Protein AF-A0A1H1H313-F1 (afdb_monomer_lite)

Foldseek 3Di:
DPPDDDAAKDWDDWDADPVRKTKIWIWGWDQDPVRDIDIDTQFMWIDDPNDIDTGGPDDVVVVVVVVVVVVVVVVVVVVVCCVVDPPDPDDDDDDDDDDDD

Radius of gyration: 30.51 Å; chains: 1; bounding box: 75×20×99 Å

Organism: NCBI:txid47312

pLDDT: mean 89.6, std 10.77, range [44.59, 98.69]

Sequence (101 aa):
MPGAAPRGVVFGEPHVTPDGTTVITVSRVRRRRNGADRVSAIGVYTVRDGRSVWSPAVDADRIALVGVATGLIAATLASLAVLRQPPWPALTGTITAIRGR

Structure (mmCIF, N/CA/C/O backbone):
data_AF-A0A1H1H313-F1
#
_entry.id   AF-A0A1H1H313-F1
#
loop_
_atom_site.group_PDB
_atom_site.id
_atom_site.type_symbol
_atom_site.label_atom_id
_atom_site.label_alt_id
_atom_site.label_comp_id
_atom_site.label_asym_id
_atom_site.label_entity_id
_atom_site.label_seq_id
_atom_site.pdbx_PDB_ins_code
_atom_site.Cartn_x
_atom_site.Cartn_y
_atom_site.Cartn_z
_atom_site.occupancy
_atom_site.B_iso_or_equiv
_atom_site.auth_seq_id
_atom_site.auth_comp_id
_atom_site.auth_asym_id
_atom_site.auth_atom_id
_atom_site.pdbx_PDB_model_num
ATOM 1 N N . MET A 1 1 ? 2.738 -8.276 39.135 1.00 44.59 1 MET A N 1
ATOM 2 C CA . MET A 1 1 ? 3.632 -8.585 37.998 1.00 44.59 1 MET A CA 1
ATOM 3 C C . MET A 1 1 ? 3.257 -7.671 36.843 1.00 44.59 1 MET A C 1
ATOM 5 O O . MET A 1 1 ? 2.138 -7.816 36.365 1.00 44.59 1 MET A O 1
ATOM 9 N N . PRO A 1 2 ? 4.096 -6.713 36.411 1.00 51.25 2 PRO A N 1
ATOM 10 C CA . PRO A 1 2 ? 3.843 -6.004 35.161 1.00 51.25 2 PRO A CA 1
ATOM 11 C C . PRO A 1 2 ? 3.874 -7.038 34.031 1.00 51.25 2 PRO A C 1
ATOM 13 O O . PRO A 1 2 ? 4.892 -7.703 33.833 1.00 51.25 2 PRO A O 1
ATOM 16 N N . GLY A 1 3 ? 2.746 -7.242 33.350 1.00 58.34 3 GLY A N 1
ATOM 17 C CA . GLY A 1 3 ? 2.680 -8.134 32.197 1.00 58.34 3 GLY A CA 1
ATOM 18 C C . GLY A 1 3 ? 3.632 -7.624 31.120 1.00 58.34 3 GLY A C 1
ATOM 19 O O . GLY A 1 3 ? 3.597 -6.445 30.773 1.00 58.34 3 GLY A O 1
ATOM 20 N N . ALA A 1 4 ? 4.522 -8.484 30.626 1.00 63.78 4 ALA A N 1
ATOM 21 C CA . ALA A 1 4 ? 5.402 -8.126 29.522 1.00 63.78 4 ALA A CA 1
ATOM 22 C C . ALA A 1 4 ? 4.552 -7.620 28.345 1.00 63.78 4 ALA A C 1
ATOM 24 O O . ALA A 1 4 ? 3.577 -8.274 27.971 1.00 63.78 4 ALA A O 1
ATOM 25 N N . ALA A 1 5 ? 4.910 -6.462 27.780 1.00 66.81 5 ALA A N 1
ATOM 26 C CA . ALA A 1 5 ? 4.165 -5.882 26.670 1.00 66.81 5 ALA A CA 1
ATOM 27 C C . ALA A 1 5 ? 4.030 -6.912 25.529 1.00 66.81 5 ALA A C 1
ATOM 29 O O . ALA A 1 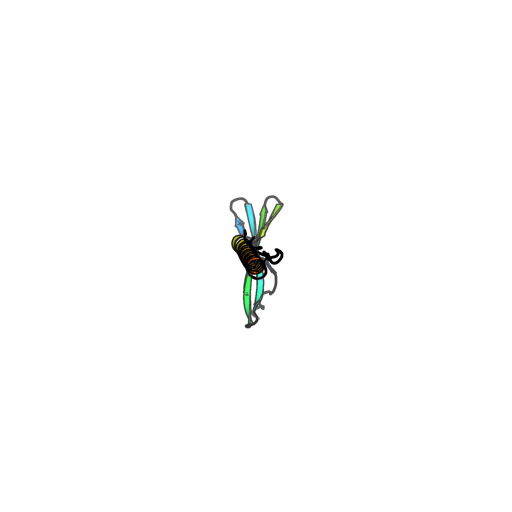5 ? 5.028 -7.558 25.175 1.00 66.81 5 ALA A O 1
ATOM 30 N N . PRO A 1 6 ? 2.823 -7.096 24.964 1.00 73.12 6 PRO A N 1
ATOM 31 C CA . PRO A 1 6 ? 2.601 -8.077 23.914 1.00 73.12 6 PRO A CA 1
ATOM 32 C C . PRO A 1 6 ? 3.523 -7.788 22.725 1.00 73.12 6 PRO A C 1
ATOM 34 O O . PRO A 1 6 ? 3.591 -6.673 22.206 1.00 73.12 6 PRO A O 1
ATOM 37 N N . ARG A 1 7 ? 4.273 -8.811 22.305 1.00 84.50 7 ARG A N 1
ATOM 38 C CA . ARG A 1 7 ? 5.141 -8.766 21.122 1.00 84.50 7 ARG A CA 1
ATOM 39 C C . ARG A 1 7 ? 4.397 -9.380 19.946 1.00 84.50 7 ARG A C 1
ATOM 41 O O . ARG A 1 7 ? 3.773 -10.423 20.096 1.00 84.50 7 ARG A O 1
ATOM 48 N N . GLY A 1 8 ? 4.502 -8.763 18.773 1.00 90.25 8 GLY A N 1
ATOM 49 C CA . GLY A 1 8 ? 3.744 -9.174 17.592 1.00 90.25 8 GLY A CA 1
ATOM 50 C C . GLY A 1 8 ? 2.805 -8.079 17.101 1.00 90.25 8 GLY A C 1
ATOM 51 O O . GLY A 1 8 ? 3.147 -6.899 17.161 1.00 90.25 8 GLY A O 1
ATOM 52 N N . VAL A 1 9 ? 1.668 -8.477 16.534 1.00 93.25 9 VAL A N 1
ATOM 53 C CA . VAL A 1 9 ? 0.628 -7.549 16.074 1.00 93.25 9 VAL A CA 1
ATOM 54 C C . VAL A 1 9 ? -0.241 -7.159 17.266 1.00 93.25 9 VAL A C 1
ATOM 56 O O . VAL A 1 9 ? -0.679 -8.027 18.012 1.00 93.25 9 VAL A O 1
ATOM 59 N N . VAL A 1 10 ? -0.465 -5.860 17.439 1.00 94.62 10 VAL A N 1
ATOM 60 C CA . VAL A 1 10 ? -1.259 -5.283 18.524 1.00 94.62 10 VAL A CA 1
ATOM 61 C C . VAL A 1 10 ? -2.344 -4.411 17.909 1.00 94.62 10 VAL A C 1
ATOM 63 O O . VAL A 1 10 ? -2.053 -3.538 17.086 1.00 94.62 10 VAL A O 1
ATOM 66 N N . PHE A 1 11 ? -3.582 -4.657 18.319 1.00 94.50 11 PHE A N 1
ATOM 67 C CA . PHE A 1 11 ? -4.732 -3.830 17.983 1.00 94.50 11 PHE A CA 1
ATOM 68 C C . PHE A 1 11 ? -4.891 -2.768 19.069 1.00 94.50 11 PHE A C 1
ATOM 70 O O . PHE A 1 11 ? -4.831 -3.087 20.256 1.00 94.50 11 PHE A O 1
ATOM 77 N N . GLY A 1 12 ? -5.007 -1.509 18.661 1.00 92.81 12 GLY A N 1
ATOM 78 C CA . GLY A 1 12 ? -5.305 -0.410 19.568 1.00 92.81 12 GLY A CA 1
ATOM 79 C C . GLY A 1 12 ? -6.776 -0.396 19.964 1.00 92.81 12 GLY A C 1
ATOM 80 O O . GLY A 1 12 ? -7.600 -1.083 19.357 1.00 92.81 12 GLY A O 1
ATOM 81 N N . GLU A 1 13 ? -7.093 0.424 20.963 1.00 94.38 13 GLU A N 1
ATOM 82 C CA . GLU A 1 13 ? -8.468 0.615 21.413 1.00 94.38 13 GLU A CA 1
ATOM 83 C C . GLU A 1 13 ? -9.346 1.116 20.249 1.00 94.38 13 GLU A C 1
ATOM 85 O O . GLU A 1 13 ? -8.975 2.097 19.584 1.00 94.38 13 GLU A O 1
ATOM 90 N N . PRO A 1 14 ? -10.480 0.451 19.960 1.00 95.69 14 PRO A N 1
ATOM 91 C CA . PRO A 1 14 ? -11.427 0.927 18.965 1.00 95.69 14 PRO A CA 1
ATOM 92 C C . PRO A 1 14 ? -11.969 2.305 19.348 1.00 95.69 14 PRO A C 1
ATOM 94 O O . PRO A 1 14 ? -12.466 2.499 20.454 1.00 95.69 14 PRO A O 1
ATOM 97 N N . HIS A 1 15 ? -11.916 3.262 18.425 1.00 94.81 15 HIS A N 1
ATOM 98 C CA . HIS A 1 15 ? -12.532 4.574 18.615 1.00 94.81 15 HIS A CA 1
ATOM 99 C C . HIS A 1 15 ? -13.633 4.797 17.588 1.00 94.81 15 HIS A C 1
ATOM 101 O O . HIS A 1 15 ? -13.457 4.529 16.400 1.00 94.81 15 HIS A O 1
ATOM 107 N N . VAL A 1 16 ? -14.783 5.276 18.055 1.00 96.38 16 VAL A N 1
ATOM 108 C CA . VAL A 1 16 ? -15.938 5.568 17.203 1.00 96.38 16 VAL A CA 1
ATOM 109 C C . VAL A 1 16 ? -15.906 7.042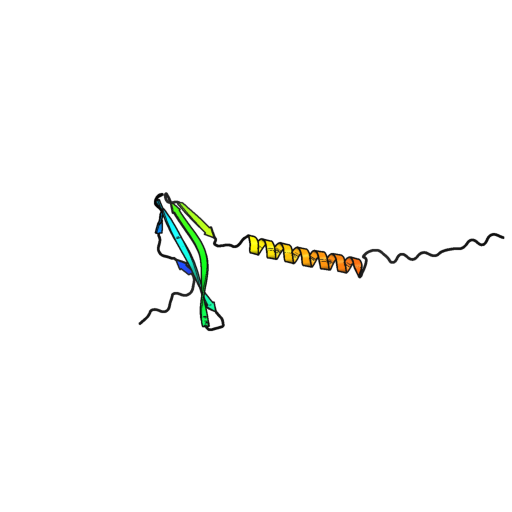 16.821 1.00 96.38 16 VAL A C 1
AT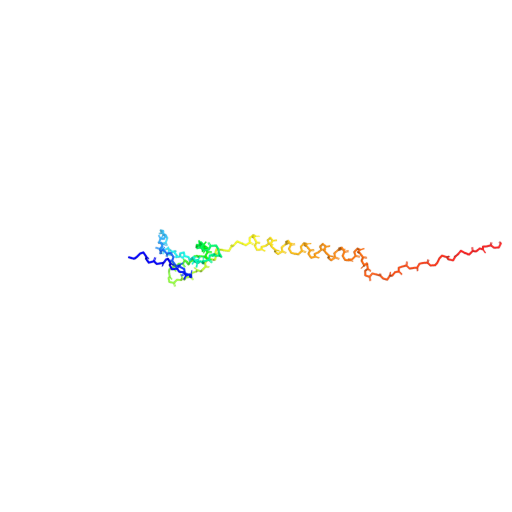OM 111 O O . VAL A 1 16 ? -15.800 7.919 17.676 1.00 96.38 16 VAL A O 1
ATOM 114 N N . THR A 1 17 ? -15.974 7.304 15.523 1.00 94.94 17 THR A N 1
ATOM 115 C CA . THR A 1 17 ? -16.014 8.650 14.942 1.00 94.94 17 THR A CA 1
ATOM 116 C C . THR A 1 17 ? -17.475 9.143 14.895 1.00 94.94 17 THR A C 1
ATOM 118 O O . THR A 1 17 ? -18.386 8.311 14.859 1.00 94.94 17 THR A O 1
ATOM 121 N N . PRO A 1 18 ? -17.762 10.465 14.911 1.00 95.75 18 PRO A N 1
ATOM 122 C CA . PRO A 1 18 ? -19.142 10.979 14.947 1.00 95.75 18 PRO A CA 1
ATOM 123 C C . PRO A 1 18 ? -20.054 10.525 13.796 1.00 95.75 18 PRO A C 1
ATOM 125 O O . PRO A 1 18 ? -21.273 10.582 13.911 1.00 95.75 18 PRO A O 1
ATOM 128 N N . ASP A 1 19 ? -19.475 10.070 12.689 1.00 93.06 19 ASP A N 1
ATOM 129 C CA . ASP A 1 19 ? -20.158 9.529 11.511 1.00 93.06 19 ASP A CA 1
ATOM 130 C C . ASP A 1 19 ? -20.563 8.043 11.646 1.00 93.06 19 ASP A C 1
ATOM 132 O O . ASP A 1 19 ? -21.084 7.452 10.689 1.00 93.06 19 ASP A O 1
ATOM 136 N N . GLY A 1 20 ? -20.308 7.440 12.813 1.00 93.94 20 GLY A N 1
ATOM 137 C CA . GLY A 1 20 ? -20.564 6.033 13.116 1.00 93.94 20 GLY A CA 1
ATOM 138 C C . GLY A 1 20 ? -19.454 5.079 12.668 1.00 93.94 20 GLY A C 1
ATOM 139 O O . GLY A 1 20 ? -19.625 3.865 12.775 1.00 93.94 20 GLY A O 1
ATOM 140 N N . THR A 1 21 ? -18.323 5.585 12.165 1.00 96.50 21 THR A N 1
ATOM 141 C CA . THR A 1 21 ? -17.194 4.745 11.750 1.00 96.50 21 THR A CA 1
ATOM 142 C C . THR A 1 21 ? -16.370 4.311 12.962 1.00 96.50 21 THR A C 1
ATOM 144 O O . THR A 1 21 ? -15.825 5.145 13.687 1.00 96.50 21 THR A O 1
ATOM 147 N N . THR A 1 22 ? -16.210 3.002 13.156 1.00 97.50 22 THR A N 1
ATOM 148 C CA . THR A 1 22 ? -15.289 2.439 14.151 1.00 97.50 22 THR A CA 1
ATOM 149 C C . THR A 1 22 ? -13.905 2.297 13.545 1.00 97.50 22 THR A C 1
ATOM 151 O O . THR A 1 22 ? -13.725 1.646 12.518 1.00 97.50 22 THR A O 1
ATOM 154 N N . VAL A 1 23 ? -12.906 2.868 14.199 1.00 97.19 23 VAL A N 1
ATOM 155 C CA . VAL A 1 23 ? -11.525 2.885 13.734 1.00 97.19 23 VAL A CA 1
ATOM 156 C C . VAL A 1 23 ? -10.661 2.079 14.703 1.00 97.19 23 VAL A C 1
ATOM 158 O O . VAL A 1 23 ? -10.635 2.338 15.905 1.00 97.19 23 VAL A O 1
ATOM 161 N N . ILE A 1 24 ? -9.937 1.089 14.181 1.00 96.94 24 ILE A N 1
ATOM 162 C CA . ILE A 1 24 ? -9.080 0.182 14.953 1.00 96.94 24 ILE A CA 1
ATOM 163 C C . ILE A 1 24 ? -7.662 0.299 14.408 1.00 96.94 24 ILE A C 1
ATOM 165 O O . ILE A 1 24 ? -7.368 -0.122 13.286 1.00 96.94 24 ILE A O 1
ATOM 169 N N . THR A 1 25 ? -6.762 0.881 15.195 1.00 97.06 25 THR A N 1
ATOM 170 C CA . THR A 1 25 ? -5.358 1.016 14.792 1.00 97.06 25 THR A CA 1
ATOM 171 C C . THR A 1 25 ? -4.628 -0.312 14.952 1.00 97.06 25 THR A C 1
ATOM 173 O O . THR A 1 25 ? -4.877 -1.073 15.885 1.00 97.06 25 THR A O 1
ATOM 176 N N . VAL A 1 26 ? -3.710 -0.610 14.036 1.00 97.06 26 VAL A N 1
ATOM 177 C CA . VAL A 1 26 ? -2.921 -1.840 14.064 1.00 97.06 26 VAL A CA 1
ATOM 178 C C . VAL A 1 26 ? -1.447 -1.480 14.060 1.00 97.06 26 VAL A C 1
ATOM 180 O O . VAL A 1 26 ? -0.937 -0.812 13.157 1.00 97.06 26 VAL A O 1
ATOM 183 N N . SER A 1 27 ? -0.739 -1.961 15.072 1.00 96.25 27 SER A N 1
ATOM 184 C CA . SER A 1 27 ? 0.691 -1.743 15.244 1.00 96.25 27 SER A CA 1
ATOM 185 C C . SER A 1 27 ? 1.436 -3.068 15.364 1.00 96.25 27 SER A C 1
ATOM 187 O O . SER A 1 27 ? 0.862 -4.121 15.642 1.00 96.25 27 SER A O 1
ATOM 189 N N . ARG A 1 28 ? 2.743 -3.034 15.106 1.00 94.75 28 ARG A N 1
ATOM 190 C CA . ARG A 1 28 ? 3.645 -4.159 15.331 1.00 94.75 28 ARG A CA 1
ATOM 191 C C . ARG A 1 28 ? 4.683 -3.783 16.368 1.00 94.75 28 ARG A C 1
ATOM 193 O O . ARG A 1 28 ? 5.404 -2.805 16.182 1.00 94.75 28 ARG A O 1
ATOM 200 N N . VAL A 1 29 ? 4.822 -4.617 17.389 1.00 94.81 29 VAL A N 1
ATOM 201 C CA . VAL A 1 29 ? 5.880 -4.517 18.393 1.00 94.81 29 VAL A CA 1
ATOM 202 C C . VAL A 1 29 ? 6.942 -5.568 18.087 1.00 94.81 29 VAL A C 1
ATOM 204 O O . VAL A 1 29 ? 6.655 -6.767 18.041 1.00 94.81 29 VAL A O 1
ATOM 207 N N . ARG A 1 30 ? 8.182 -5.130 17.842 1.00 92.12 30 ARG A N 1
ATOM 208 C 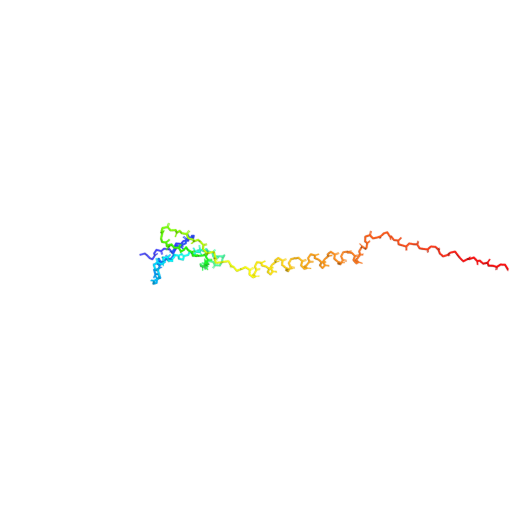CA . ARG A 1 30 ? 9.342 -6.005 17.601 1.00 92.12 30 ARG A CA 1
ATOM 209 C C . ARG A 1 30 ? 10.492 -5.650 18.535 1.00 92.12 30 ARG A C 1
ATOM 211 O O . ARG A 1 30 ? 10.748 -4.476 18.781 1.00 92.12 30 ARG A O 1
ATOM 218 N N . ARG A 1 31 ? 11.246 -6.659 18.973 1.00 91.44 31 ARG A N 1
ATOM 219 C CA . ARG A 1 31 ? 12.515 -6.463 19.687 1.00 91.44 31 ARG A CA 1
ATOM 220 C C . ARG A 1 31 ? 13.578 -5.980 18.697 1.00 91.44 31 ARG A C 1
ATOM 222 O O . ARG A 1 31 ? 13.787 -6.612 17.661 1.00 91.44 31 ARG A O 1
ATOM 229 N N . ARG A 1 32 ? 14.263 -4.879 18.993 1.00 89.06 32 ARG A N 1
ATOM 230 C CA . ARG A 1 32 ? 15.487 -4.495 18.277 1.00 89.06 32 ARG A CA 1
ATOM 231 C C . ARG A 1 32 ? 16.671 -5.328 18.764 1.00 89.06 32 ARG A C 1
ATOM 233 O O . ARG A 1 32 ? 16.666 -5.857 19.873 1.00 89.06 32 ARG A O 1
ATOM 240 N N . ARG A 1 33 ? 17.736 -5.363 17.955 1.00 90.00 33 ARG A N 1
ATOM 241 C CA . ARG A 1 33 ? 19.011 -6.011 18.309 1.00 90.00 33 ARG A CA 1
ATOM 242 C C . ARG A 1 33 ? 19.634 -5.444 19.592 1.00 90.00 33 ARG A C 1
ATOM 244 O O . ARG A 1 33 ? 20.278 -6.183 20.319 1.00 90.00 33 ARG A O 1
ATOM 251 N N . ASN A 1 34 ? 19.406 -4.163 19.891 1.00 92.06 34 ASN A N 1
ATOM 252 C CA . ASN A 1 34 ? 19.872 -3.505 21.119 1.00 92.06 34 ASN A CA 1
ATOM 253 C C . ASN A 1 34 ? 18.978 -3.770 22.349 1.00 92.06 34 ASN A C 1
ATOM 255 O O . ASN A 1 34 ? 19.149 -3.123 23.373 1.00 92.06 34 ASN A O 1
ATOM 259 N N . GLY A 1 35 ? 17.989 -4.662 22.246 1.00 87.31 35 GLY A N 1
ATOM 260 C CA . GLY A 1 35 ? 17.086 -4.991 23.347 1.00 87.31 35 GLY A CA 1
ATOM 261 C C . GLY A 1 35 ? 15.958 -3.984 23.592 1.00 87.31 35 GLY A C 1
ATOM 262 O O . GLY A 1 35 ? 15.096 -4.266 24.415 1.00 87.31 35 GLY A O 1
AT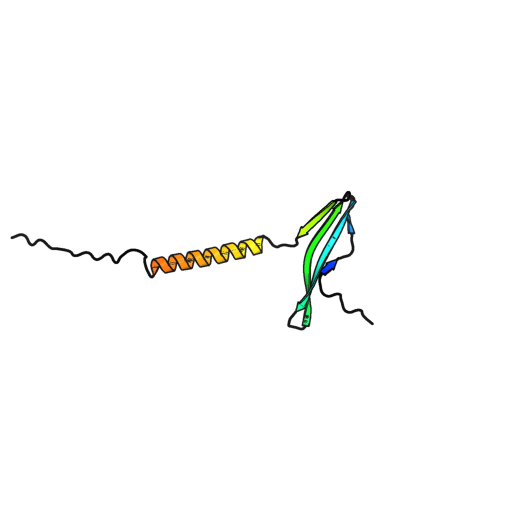OM 263 N N . ALA A 1 36 ? 15.892 -2.857 22.881 1.00 89.81 36 ALA A N 1
ATOM 264 C CA . ALA A 1 36 ? 14.748 -1.949 22.971 1.00 89.81 36 ALA A CA 1
ATOM 265 C C . ALA A 1 36 ? 13.558 -2.472 22.151 1.00 89.81 36 ALA A C 1
ATOM 267 O O . ALA A 1 36 ? 13.740 -3.091 21.097 1.00 89.81 36 ALA A O 1
ATOM 268 N N . ASP A 1 37 ? 12.335 -2.190 22.590 1.00 91.31 37 ASP A N 1
ATOM 269 C CA . ASP A 1 37 ? 11.144 -2.496 21.800 1.00 91.31 37 ASP A CA 1
ATOM 270 C C . ASP A 1 37 ? 10.916 -1.389 20.753 1.00 91.31 37 ASP A C 1
ATOM 272 O O . ASP A 1 37 ? 11.060 -0.196 21.017 1.00 91.31 37 ASP A O 1
ATOM 276 N N . ARG A 1 38 ? 10.603 -1.789 19.519 1.00 92.25 38 ARG A N 1
ATOM 277 C CA . ARG A 1 38 ? 10.233 -0.902 18.414 1.00 92.25 38 ARG A CA 1
ATOM 278 C C . ARG A 1 38 ? 8.771 -1.129 18.084 1.00 92.25 38 ARG A C 1
ATOM 280 O O . ARG A 1 38 ? 8.404 -2.218 17.641 1.00 92.25 38 ARG A O 1
ATOM 287 N N . VAL A 1 39 ? 7.985 -0.072 18.222 1.00 92.94 39 VAL A N 1
ATOM 288 C CA . VAL A 1 39 ? 6.608 -0.014 17.734 1.00 92.94 39 VAL A CA 1
ATOM 289 C C . VAL A 1 39 ? 6.621 0.544 16.313 1.00 92.94 39 VAL A C 1
ATOM 291 O O . VAL A 1 39 ? 7.413 1.427 15.978 1.00 92.94 39 VAL A O 1
ATOM 294 N N . SER A 1 40 ? 5.819 -0.019 15.420 1.00 93.31 40 SER A N 1
ATOM 295 C CA . SER A 1 40 ? 5.648 0.492 14.058 1.00 93.31 40 SER A CA 1
ATOM 296 C C . SER A 1 40 ? 4.190 0.358 13.653 1.00 93.31 40 SER A C 1
ATOM 298 O O . SER A 1 40 ? 3.617 -0.721 13.804 1.00 93.31 40 SER A O 1
ATOM 300 N N . ALA A 1 41 ? 3.594 1.442 13.160 1.00 94.69 41 ALA A N 1
ATOM 301 C CA . ALA A 1 41 ? 2.249 1.403 12.604 1.00 94.69 41 ALA A CA 1
ATOM 302 C C . ALA A 1 41 ? 2.224 0.454 11.396 1.00 94.69 41 ALA A C 1
ATOM 304 O O . ALA A 1 41 ? 3.136 0.472 10.569 1.00 94.69 41 ALA A O 1
ATOM 305 N N . ILE A 1 42 ? 1.213 -0.410 11.334 1.00 95.81 42 ILE A N 1
ATOM 306 C CA . ILE A 1 42 ? 0.952 -1.282 10.182 1.00 95.81 42 ILE A CA 1
ATOM 307 C C . ILE A 1 42 ? -0.148 -0.663 9.323 1.00 95.81 42 ILE A C 1
ATOM 309 O O . ILE A 1 42 ? -0.067 -0.696 8.098 1.00 95.81 42 ILE A O 1
ATOM 313 N N . GLY A 1 43 ? -1.168 -0.101 9.969 1.00 96.69 43 GLY A N 1
ATOM 314 C CA . GLY A 1 43 ? -2.330 0.473 9.311 1.00 96.69 43 GLY A CA 1
ATOM 315 C C . GLY A 1 43 ? -3.505 0.591 10.266 1.00 96.69 43 GLY A C 1
ATOM 316 O O . GLY A 1 43 ? -3.343 0.528 11.486 1.00 96.69 43 GLY A O 1
ATOM 317 N N . VAL A 1 44 ? -4.685 0.771 9.695 1.00 97.00 44 VAL A N 1
ATOM 318 C CA . VAL A 1 44 ? -5.931 1.019 10.407 1.00 97.00 44 VAL A CA 1
ATOM 319 C C . VAL A 1 44 ? -7.051 0.244 9.722 1.00 97.00 44 VAL A C 1
ATOM 321 O O . VAL A 1 44 ? -7.161 0.268 8.498 1.00 97.00 44 VAL A O 1
ATOM 324 N N . TYR A 1 45 ? -7.888 -0.430 10.507 1.00 97.12 45 TYR A N 1
ATOM 325 C CA . TYR A 1 45 ? -9.181 -0.917 10.041 1.00 97.12 45 TYR A CA 1
ATOM 326 C C . TYR A 1 45 ? -10.249 0.134 10.310 1.00 97.12 45 TYR A C 1
ATOM 328 O O . TYR A 1 45 ? -10.341 0.647 11.424 1.00 97.12 45 TYR A O 1
ATOM 336 N N . THR A 1 46 ? -11.075 0.420 9.314 1.00 97.56 46 THR A N 1
ATOM 337 C CA . THR A 1 46 ? -12.305 1.191 9.481 1.00 97.56 46 THR A CA 1
ATOM 338 C C . THR A 1 46 ? -13.496 0.266 9.271 1.00 97.56 46 THR A C 1
ATOM 340 O O . THR A 1 46 ? -13.551 -0.477 8.293 1.00 97.56 46 THR A O 1
ATOM 343 N N . VAL A 1 47 ? -14.433 0.262 10.215 1.00 96.75 47 VAL A N 1
ATOM 344 C CA . VAL A 1 47 ? -15.648 -0.551 10.175 1.00 96.75 47 VAL A CA 1
ATOM 345 C C . VAL A 1 47 ? -16.851 0.376 10.195 1.00 96.75 47 VAL A C 1
ATOM 347 O O . VAL A 1 47 ? -16.994 1.185 11.109 1.00 96.75 47 VAL A O 1
ATOM 350 N N . ARG A 1 48 ? -17.717 0.256 9.191 1.00 95.88 48 ARG A N 1
ATOM 351 C CA . ARG A 1 48 ? -18.953 1.034 9.072 1.00 95.88 48 ARG A CA 1
ATOM 352 C C . ARG A 1 48 ? -20.002 0.214 8.334 1.00 95.88 48 ARG A C 1
ATOM 354 O O . ARG A 1 48 ? -19.668 -0.447 7.354 1.00 95.88 48 ARG A O 1
ATOM 361 N N . ASP A 1 49 ? -21.245 0.230 8.807 1.00 93.31 49 ASP A N 1
ATOM 362 C CA . ASP A 1 49 ? -22.380 -0.455 8.163 1.00 93.31 49 ASP A CA 1
ATOM 363 C C . ASP A 1 49 ? -22.104 -1.940 7.842 1.00 93.31 49 ASP A C 1
ATOM 365 O O . ASP A 1 49 ? -22.437 -2.448 6.771 1.00 93.31 49 ASP A O 1
ATOM 369 N N . GLY A 1 50 ? -21.406 -2.635 8.748 1.00 92.62 50 GLY A N 1
ATOM 370 C CA . GLY A 1 50 ? -21.010 -4.039 8.576 1.00 92.62 50 GLY A CA 1
ATOM 371 C C . GLY A 1 50 ? -19.888 -4.285 7.556 1.00 92.62 50 GLY A C 1
ATOM 372 O O . GLY A 1 50 ? -19.523 -5.436 7.326 1.00 92.62 50 GLY A O 1
ATOM 373 N N . ARG A 1 51 ? -19.311 -3.238 6.954 1.00 95.06 51 ARG A N 1
ATOM 374 C CA . ARG A 1 51 ? -18.165 -3.329 6.039 1.00 95.06 51 ARG A CA 1
ATOM 375 C C . ARG A 1 51 ? -16.879 -2.949 6.755 1.00 95.06 51 ARG A C 1
ATOM 377 O O . ARG A 1 51 ? -16.838 -1.944 7.456 1.00 95.06 51 ARG A O 1
ATOM 384 N N . SER A 1 52 ? -15.818 -3.718 6.525 1.00 96.06 52 SER A N 1
ATOM 385 C CA . SER A 1 52 ? -14.468 -3.415 7.002 1.00 96.06 52 SER A CA 1
ATOM 386 C C . SER A 1 52 ? -13.558 -3.022 5.841 1.00 96.06 52 SER A C 1
ATOM 388 O O . SER A 1 52 ? -13.449 -3.770 4.868 1.00 96.06 52 SER A O 1
ATOM 390 N N . VAL A 1 53 ? -12.860 -1.897 5.964 1.00 97.25 53 VAL A N 1
ATOM 391 C CA . VAL A 1 53 ? -11.831 -1.448 5.022 1.00 97.25 53 VAL A CA 1
ATOM 392 C C . VAL A 1 53 ? -10.485 -1.402 5.739 1.00 97.25 53 VAL A C 1
ATOM 394 O O . VAL A 1 53 ? -10.385 -0.969 6.884 1.00 97.25 53 VAL A O 1
ATOM 397 N N . TRP A 1 54 ? -9.441 -1.875 5.064 1.00 96.81 54 TRP A N 1
ATOM 398 C CA . TRP A 1 54 ? -8.064 -1.814 5.542 1.00 96.81 54 TRP A CA 1
ATOM 399 C C . TRP A 1 54 ? -7.329 -0.644 4.885 1.00 96.81 54 TRP A C 1
ATOM 401 O O . TRP A 1 54 ? -7.276 -0.560 3.659 1.00 96.81 54 TRP A O 1
ATOM 411 N N . SER A 1 55 ? -6.726 0.222 5.699 1.00 96.44 55 SER A N 1
ATOM 412 C CA . SER A 1 55 ? -5.865 1.315 5.248 1.00 96.44 55 SER A CA 1
ATOM 413 C C . SER A 1 55 ? -4.434 1.098 5.754 1.00 96.44 55 SER A C 1
ATOM 415 O O . SER A 1 55 ? -4.188 1.202 6.960 1.00 96.44 55 SER A O 1
ATOM 417 N N . PRO A 1 56 ? -3.473 0.744 4.884 1.00 95.56 56 PRO A N 1
ATOM 418 C CA . PRO A 1 56 ? -2.101 0.475 5.298 1.00 95.56 56 PRO A CA 1
ATOM 419 C C . PRO A 1 56 ? -1.332 1.767 5.623 1.00 95.56 56 PRO A C 1
ATOM 421 O O . PRO A 1 56 ? -1.428 2.761 4.910 1.00 95.56 56 PRO A O 1
ATOM 424 N N . ALA A 1 57 ? -0.482 1.729 6.651 1.00 94.69 57 ALA A N 1
ATOM 425 C CA . ALA A 1 57 ? 0.452 2.808 6.988 1.00 94.69 57 ALA A CA 1
ATOM 426 C C . ALA A 1 57 ? 1.738 2.687 6.150 1.00 94.69 57 ALA A C 1
ATOM 428 O O . ALA A 1 57 ? 2.820 2.406 6.671 1.00 94.69 57 ALA A O 1
ATOM 429 N N . VAL A 1 58 ? 1.600 2.818 4.829 1.00 92.44 58 VAL A N 1
ATOM 430 C CA . VAL A 1 58 ? 2.705 2.704 3.868 1.00 92.44 58 VAL A CA 1
ATOM 431 C C . VAL A 1 58 ? 3.131 4.086 3.383 1.00 92.44 58 VAL A C 1
ATOM 433 O O . VAL A 1 58 ? 2.307 4.889 2.963 1.00 92.44 58 VAL A O 1
ATOM 436 N N . ASP A 1 59 ? 4.439 4.330 3.410 1.00 91.44 59 ASP A N 1
ATOM 437 C CA . ASP A 1 59 ? 5.075 5.510 2.824 1.00 91.44 59 ASP A CA 1
ATOM 438 C C . ASP A 1 59 ? 5.372 5.232 1.341 1.00 91.44 59 ASP A C 1
ATOM 440 O O . ASP A 1 59 ? 6.377 4.601 0.992 1.00 91.44 59 ASP A O 1
ATOM 444 N N . ALA A 1 60 ? 4.433 5.622 0.476 1.00 93.06 60 ALA A N 1
ATOM 445 C CA . ALA A 1 60 ? 4.522 5.397 -0.964 1.00 93.06 60 ALA A CA 1
ATOM 446 C C . ALA A 1 60 ? 5.666 6.198 -1.605 1.00 93.06 60 ALA A C 1
ATOM 448 O O . ALA A 1 60 ? 6.351 5.676 -2.486 1.00 93.06 60 ALA A O 1
ATOM 449 N N . ASP A 1 61 ? 5.926 7.411 -1.117 1.00 94.31 61 ASP A N 1
ATOM 450 C CA . ASP A 1 61 ? 6.985 8.283 -1.629 1.00 94.31 61 ASP A CA 1
ATOM 451 C C . ASP A 1 61 ? 8.357 7.661 -1.401 1.00 94.31 61 ASP A C 1
ATOM 453 O O . ASP A 1 61 ? 9.203 7.627 -2.296 1.00 94.31 61 ASP A O 1
ATOM 457 N N . ARG A 1 62 ? 8.570 7.072 -0.221 1.00 92.31 62 ARG A N 1
ATOM 458 C CA . ARG A 1 62 ? 9.808 6.354 0.069 1.00 92.31 62 ARG A CA 1
ATOM 459 C C . ARG A 1 62 ? 9.993 5.125 -0.818 1.00 92.31 62 ARG A C 1
ATOM 461 O O . ARG A 1 62 ? 11.121 4.841 -1.221 1.00 92.31 62 ARG A O 1
ATOM 468 N N . ILE A 1 63 ? 8.923 4.390 -1.117 1.00 95.25 63 ILE A N 1
ATOM 469 C CA . ILE A 1 63 ? 8.984 3.244 -2.038 1.00 95.25 63 ILE A CA 1
ATOM 470 C C . ILE A 1 63 ? 9.343 3.725 -3.447 1.00 95.25 63 ILE A C 1
ATOM 472 O O . ILE A 1 63 ? 10.245 3.165 -4.075 1.00 95.25 63 ILE A O 1
ATOM 476 N N . ALA A 1 64 ? 8.689 4.789 -3.914 1.00 97.12 64 ALA A N 1
ATOM 477 C CA . ALA A 1 64 ? 8.966 5.393 -5.208 1.00 97.12 64 ALA A CA 1
ATOM 478 C C . ALA A 1 64 ? 10.424 5.864 -5.302 1.00 97.12 64 ALA A C 1
ATOM 480 O O . ALA A 1 64 ? 11.114 5.551 -6.272 1.00 97.12 64 ALA A O 1
ATOM 481 N N . LEU A 1 65 ? 10.928 6.527 -4.259 1.00 98.12 65 LEU A N 1
ATOM 482 C CA . LEU A 1 65 ? 12.304 7.012 -4.194 1.00 98.12 65 LEU A CA 1
ATOM 483 C C . LEU A 1 65 ? 13.327 5.878 -4.337 1.00 98.12 65 LEU A C 1
ATOM 485 O O . LEU A 1 65 ? 14.302 6.028 -5.069 1.00 98.12 65 LEU A O 1
ATOM 489 N N . VAL A 1 66 ? 13.107 4.731 -3.682 1.00 98.00 66 VAL A N 1
ATOM 490 C CA . VAL A 1 66 ? 13.991 3.557 -3.811 1.00 98.00 66 VAL A CA 1
ATOM 491 C C . VAL A 1 66 ? 14.000 3.029 -5.246 1.00 98.00 66 VAL A C 1
ATOM 493 O O . VAL A 1 66 ? 15.069 2.709 -5.774 1.00 98.00 66 VAL A O 1
ATOM 496 N N . GLY A 1 67 ? 12.833 2.962 -5.890 1.00 97.88 67 GLY A N 1
ATOM 497 C CA . GLY A 1 67 ? 12.715 2.539 -7.285 1.00 97.88 67 GLY A CA 1
ATOM 498 C C . GLY A 1 67 ? 13.448 3.484 -8.238 1.00 97.88 67 GLY A C 1
ATOM 499 O O . GLY A 1 67 ? 14.284 3.041 -9.025 1.00 97.88 67 GLY A O 1
ATOM 500 N N . VAL A 1 68 ? 13.200 4.791 -8.113 1.00 98.19 68 VAL A N 1
ATOM 501 C CA . VAL A 1 68 ? 13.840 5.826 -8.939 1.00 98.19 68 VAL A CA 1
ATOM 502 C C . VAL A 1 68 ? 15.353 5.843 -8.736 1.00 98.19 68 VAL A C 1
ATOM 504 O O . VAL A 1 68 ? 16.095 5.841 -9.715 1.00 98.19 68 VAL A O 1
ATOM 507 N N . ALA A 1 69 ? 15.831 5.799 -7.490 1.00 98.50 69 ALA A N 1
ATOM 508 C CA . ALA A 1 69 ? 17.262 5.794 -7.195 1.00 98.50 69 ALA A CA 1
ATOM 509 C C . ALA A 1 69 ? 17.958 4.559 -7.786 1.00 98.50 69 ALA A C 1
ATOM 511 O O . ALA A 1 69 ? 19.019 4.674 -8.398 1.00 98.50 69 ALA A O 1
ATOM 512 N N . THR A 1 70 ? 17.342 3.382 -7.652 1.00 98.44 70 THR A N 1
ATOM 513 C CA . THR A 1 70 ? 17.882 2.134 -8.208 1.00 98.44 70 THR A CA 1
ATOM 514 C C . THR A 1 70 ? 17.928 2.182 -9.736 1.00 98.44 70 THR A C 1
ATOM 516 O O . THR A 1 70 ? 18.955 1.851 -10.329 1.00 98.44 70 THR A O 1
ATOM 519 N N . GLY A 1 71 ? 16.848 2.645 -10.375 1.00 98.38 71 GLY A N 1
ATOM 520 C CA . GLY A 1 71 ? 16.781 2.826 -11.827 1.00 98.38 71 GLY A CA 1
ATOM 521 C C . GLY A 1 71 ? 17.826 3.815 -12.343 1.00 98.38 71 GLY A C 1
ATOM 522 O O . GLY A 1 71 ? 18.508 3.534 -13.326 1.00 98.38 71 GLY A O 1
ATOM 523 N N . LEU A 1 72 ? 18.020 4.934 -11.640 1.00 98.56 72 LEU A N 1
ATOM 524 C CA . LEU A 1 72 ? 19.028 5.936 -11.981 1.00 98.56 72 LEU A CA 1
ATOM 525 C C . LEU A 1 72 ? 20.452 5.372 -11.891 1.00 98.56 72 LEU A C 1
ATOM 527 O O . LEU A 1 72 ? 21.254 5.583 -12.802 1.00 98.56 72 LEU A O 1
ATOM 531 N N . ILE A 1 73 ? 20.768 4.625 -10.828 1.00 98.69 73 ILE A N 1
ATOM 532 C CA . ILE A 1 73 ? 22.072 3.962 -10.675 1.00 98.69 73 ILE A CA 1
ATOM 533 C C . ILE A 1 73 ? 22.291 2.968 -11.818 1.00 98.69 73 ILE A C 1
ATOM 535 O O . ILE A 1 73 ? 23.338 2.999 -12.463 1.00 98.69 73 ILE 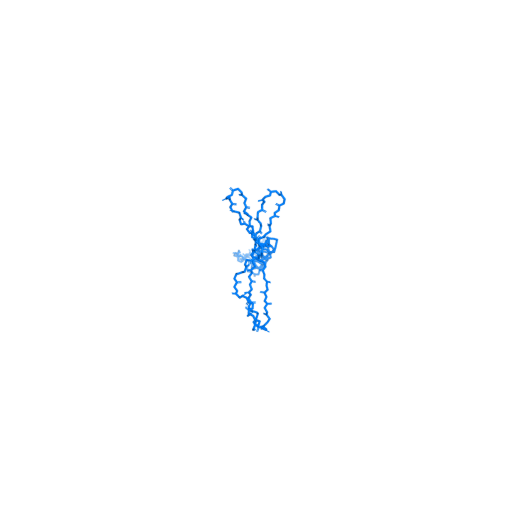A O 1
ATOM 539 N N . ALA A 1 74 ? 21.298 2.125 -12.108 1.00 98.38 74 ALA A N 1
ATOM 540 C CA . ALA A 1 74 ? 21.380 1.151 -13.192 1.00 98.38 74 ALA A CA 1
ATOM 541 C C . ALA A 1 74 ? 21.607 1.825 -14.556 1.00 98.38 74 ALA A C 1
ATOM 543 O O . ALA A 1 74 ? 22.507 1.426 -15.293 1.00 98.38 74 ALA A O 1
ATOM 544 N N . ALA A 1 75 ? 20.854 2.884 -14.867 1.00 98.06 75 ALA A N 1
ATOM 545 C CA . ALA A 1 75 ? 21.000 3.646 -16.106 1.00 98.06 75 ALA A CA 1
ATOM 546 C C . ALA A 1 75 ? 22.380 4.314 -16.215 1.00 98.06 75 ALA A C 1
ATOM 548 O O . ALA A 1 75 ? 22.998 4.305 -17.282 1.00 98.06 75 ALA A O 1
ATOM 549 N N . THR A 1 76 ? 22.892 4.843 -15.103 1.00 98.06 76 THR A N 1
ATOM 550 C CA . THR A 1 76 ? 24.229 5.445 -15.038 1.00 98.06 76 THR A CA 1
ATOM 551 C C . THR A 1 76 ? 25.308 4.406 -15.326 1.00 98.06 76 THR A C 1
ATOM 553 O O . THR A 1 76 ? 26.186 4.640 -16.154 1.00 98.06 76 THR A O 1
ATOM 556 N N . LEU A 1 77 ? 25.231 3.234 -14.689 1.00 96.50 77 LEU A N 1
ATOM 557 C CA . LEU A 1 77 ? 26.183 2.144 -14.904 1.00 96.50 77 LEU A CA 1
ATOM 558 C C . LEU A 1 77 ? 26.110 1.588 -16.327 1.00 96.50 77 LEU A C 1
ATOM 560 O O . LEU A 1 77 ? 27.153 1.348 -16.927 1.00 96.50 77 LEU A O 1
ATOM 564 N N . ALA A 1 78 ? 24.908 1.427 -16.884 1.00 94.56 78 ALA A N 1
ATOM 565 C CA . ALA A 1 78 ? 24.726 1.001 -18.269 1.00 94.56 78 ALA A CA 1
ATOM 566 C C . ALA A 1 78 ? 25.339 2.013 -19.249 1.00 94.56 78 ALA A C 1
ATOM 568 O O . ALA A 1 78 ? 26.087 1.632 -20.146 1.00 94.56 78 ALA A O 1
ATOM 569 N N . SER A 1 79 ? 25.102 3.308 -19.028 1.00 94.50 79 SER A N 1
ATOM 570 C CA . SER A 1 79 ? 25.701 4.377 -19.835 1.00 94.50 79 SER A CA 1
ATOM 571 C C . SER A 1 79 ? 27.227 4.367 -19.727 1.00 94.50 79 SER A C 1
ATOM 573 O O . SER A 1 79 ? 27.924 4.438 -20.736 1.00 94.50 79 SER A O 1
ATOM 575 N N . LEU A 1 80 ? 27.764 4.208 -18.513 1.00 94.88 80 LEU A N 1
ATOM 576 C CA . LEU A 1 80 ? 29.205 4.105 -18.288 1.00 94.88 80 LEU A CA 1
ATOM 577 C C . LEU A 1 80 ? 29.800 2.861 -18.961 1.00 94.88 80 LEU A C 1
ATOM 579 O O . LEU A 1 80 ? 30.904 2.929 -19.494 1.00 94.88 80 LEU A O 1
ATOM 583 N N . ALA A 1 81 ? 29.085 1.736 -18.947 1.00 92.19 81 ALA A N 1
ATOM 584 C CA . ALA A 1 81 ? 29.510 0.512 -19.615 1.00 92.19 81 ALA A CA 1
ATOM 585 C C . ALA A 1 81 ? 29.614 0.724 -21.129 1.00 92.19 81 ALA A C 1
ATOM 587 O O . ALA A 1 81 ? 30.650 0.405 -21.706 1.00 92.19 81 ALA A O 1
ATOM 588 N N . VAL A 1 82 ? 28.607 1.359 -21.741 1.00 92.81 82 VAL A N 1
ATOM 589 C CA . VAL A 1 82 ? 28.628 1.733 -23.165 1.00 92.81 82 VAL A CA 1
ATOM 590 C C . VAL A 1 82 ? 29.775 2.697 -23.474 1.00 92.81 82 VAL A C 1
ATOM 592 O O . VAL A 1 82 ? 30.418 2.564 -24.506 1.00 92.81 82 VAL A O 1
ATOM 595 N N . LEU A 1 83 ? 30.083 3.644 -22.585 1.00 89.12 83 LEU A N 1
ATOM 596 C CA . LEU A 1 83 ? 31.216 4.553 -22.787 1.00 89.12 83 LEU A CA 1
ATOM 597 C C . LEU A 1 83 ? 32.577 3.853 -22.654 1.00 89.12 83 LEU A C 1
ATOM 599 O O . LEU A 1 83 ? 33.517 4.202 -23.362 1.00 89.12 83 LEU A O 1
ATOM 603 N N . ARG A 1 84 ? 32.707 2.888 -21.737 1.00 86.88 84 ARG A N 1
ATOM 604 C CA . ARG A 1 84 ? 33.972 2.181 -21.471 1.00 86.88 84 ARG A CA 1
ATOM 605 C C . ARG A 1 84 ? 34.281 1.096 -22.491 1.00 86.88 84 ARG A C 1
ATOM 607 O O . ARG A 1 84 ? 35.436 0.919 -22.863 1.00 86.88 84 ARG A O 1
ATOM 614 N N . GLN A 1 85 ? 33.269 0.343 -22.884 1.00 83.31 85 GLN A N 1
ATOM 615 C CA . GLN A 1 85 ? 33.360 -0.727 -23.865 1.00 83.31 85 GLN A CA 1
ATOM 616 C C . GLN A 1 85 ? 32.229 -0.513 -24.852 1.00 83.31 85 GLN A C 1
ATOM 618 O O . GLN A 1 85 ? 31.181 -1.157 -24.743 1.00 83.31 85 GLN A O 1
ATOM 623 N N . PRO A 1 86 ? 32.413 0.445 -25.774 1.00 76.19 86 PRO A N 1
ATOM 624 C CA . PRO A 1 86 ? 31.427 0.685 -26.799 1.00 76.19 86 PRO A CA 1
ATOM 625 C C . PRO A 1 86 ? 31.078 -0.630 -27.497 1.00 76.19 86 PRO A C 1
ATOM 627 O O . PRO A 1 86 ? 31.978 -1.367 -27.897 1.00 76.19 86 PRO A O 1
ATOM 630 N N . PRO A 1 87 ? 29.783 -0.954 -27.632 1.00 78.56 87 PRO A N 1
ATOM 631 C CA . PRO A 1 87 ? 29.353 -2.225 -28.202 1.00 78.56 87 PRO A CA 1
ATOM 632 C C . PRO A 1 87 ? 29.607 -2.308 -29.712 1.00 78.56 87 PRO A C 1
ATOM 634 O O . PRO A 1 87 ? 29.372 -3.353 -30.316 1.00 78.56 87 PRO A O 1
ATOM 637 N N . TRP A 1 88 ? 30.042 -1.213 -30.345 1.00 77.44 88 TRP A N 1
ATOM 638 C CA . TRP A 1 88 ? 30.340 -1.204 -31.766 1.00 77.44 88 TRP A CA 1
ATOM 639 C C . TRP A 1 88 ? 31.743 -1.756 -32.059 1.00 77.44 88 TRP A C 1
ATOM 641 O O . TRP A 1 88 ? 32.677 -1.543 -31.283 1.00 77.44 88 TRP A O 1
ATOM 651 N N . PRO A 1 89 ? 31.911 -2.440 -33.204 1.00 70.94 89 PRO A N 1
ATOM 652 C CA . PRO A 1 89 ? 33.206 -2.938 -33.648 1.00 70.94 89 PRO A CA 1
ATOM 653 C C . PRO A 1 89 ? 34.244 -1.816 -33.737 1.00 70.94 89 PRO A C 1
ATOM 655 O O . PRO A 1 89 ? 33.918 -0.683 -34.100 1.00 70.94 89 PRO A O 1
ATOM 658 N N . ALA A 1 90 ? 35.506 -2.141 -33.446 1.00 73.31 90 ALA A N 1
ATOM 659 C CA . ALA A 1 90 ? 36.616 -1.205 -33.577 1.00 73.31 90 ALA A CA 1
ATOM 660 C C . ALA A 1 90 ? 36.693 -0.671 -35.018 1.00 73.31 90 ALA A C 1
ATOM 662 O O . ALA A 1 90 ? 36.996 -1.407 -35.961 1.00 73.31 90 ALA A O 1
ATOM 663 N N . LEU A 1 91 ? 36.401 0.619 -35.188 1.00 72.62 91 LEU A N 1
ATOM 664 C CA . LEU A 1 91 ? 36.462 1.288 -36.481 1.00 72.62 91 LEU A CA 1
ATOM 665 C C . LEU A 1 91 ? 37.931 1.470 -36.861 1.00 72.62 91 LEU A C 1
ATOM 667 O O . LEU A 1 91 ? 38.613 2.357 -36.353 1.00 72.62 91 LEU A O 1
ATOM 671 N N . THR A 1 92 ? 38.419 0.607 -37.746 1.00 76.06 92 THR A N 1
ATOM 672 C CA . THR A 1 92 ? 39.775 0.703 -38.292 1.00 76.06 92 THR A CA 1
ATOM 673 C C . THR A 1 92 ? 39.659 1.190 -39.731 1.00 76.06 92 THR A C 1
ATOM 675 O O . THR A 1 92 ? 39.020 0.537 -40.551 1.00 76.06 92 THR A O 1
ATOM 678 N N . GLY A 1 93 ? 40.225 2.359 -40.033 1.00 78.94 93 GLY A N 1
ATOM 679 C CA . GLY A 1 93 ? 40.235 2.932 -41.380 1.00 78.94 93 GLY A CA 1
ATOM 680 C C . GLY A 1 93 ? 41.643 2.908 -41.965 1.00 78.94 93 GLY A C 1
ATOM 681 O O . GLY A 1 93 ? 42.560 3.482 -41.383 1.00 78.94 93 GLY A O 1
ATOM 682 N N . THR A 1 94 ? 41.827 2.260 -43.114 1.00 83.94 94 THR A N 1
ATOM 683 C CA . THR A 1 94 ? 43.081 2.329 -43.876 1.00 83.94 94 THR A CA 1
ATOM 684 C C . THR A 1 94 ? 42.999 3.496 -44.855 1.00 83.94 94 THR A C 1
ATOM 686 O O . THR A 1 94 ? 42.158 3.498 -45.750 1.00 83.94 94 THR A O 1
ATOM 689 N N . ILE A 1 95 ? 43.867 4.496 -44.692 1.00 79.12 95 ILE A N 1
ATOM 690 C CA . ILE A 1 95 ? 43.975 5.609 -45.642 1.00 79.12 95 ILE A CA 1
ATOM 691 C C . ILE A 1 95 ? 44.964 5.207 -46.736 1.00 79.12 95 ILE A C 1
ATOM 693 O O . ILE A 1 95 ? 46.173 5.163 -46.513 1.00 79.12 95 ILE A O 1
ATOM 697 N N . THR A 1 96 ? 44.453 4.927 -47.932 1.00 83.12 96 THR A N 1
ATOM 698 C CA . THR A 1 96 ? 45.283 4.726 -49.123 1.00 83.12 96 THR A CA 1
ATOM 699 C C . THR A 1 96 ? 45.488 6.066 -49.819 1.00 83.12 96 THR A C 1
ATOM 701 O O . THR A 1 96 ? 44.571 6.608 -50.432 1.00 83.12 96 THR A O 1
ATOM 704 N N . ALA A 1 97 ? 46.702 6.610 -49.733 1.00 79.50 97 ALA A N 1
ATOM 705 C CA . ALA A 1 97 ? 47.087 7.776 -50.516 1.00 79.50 97 ALA A CA 1
ATOM 706 C C . ALA A 1 97 ? 47.402 7.343 -51.954 1.00 79.50 97 ALA A C 1
ATOM 708 O O . ALA A 1 97 ? 48.372 6.624 -52.201 1.00 79.50 97 ALA A O 1
ATOM 709 N N . ILE A 1 98 ? 46.587 7.787 -52.909 1.00 77.81 98 ILE A N 1
ATOM 710 C CA . ILE A 1 98 ? 46.861 7.590 -54.332 1.00 77.81 98 ILE A CA 1
ATOM 711 C C . ILE A 1 98 ? 47.882 8.655 -54.740 1.00 77.81 98 ILE A C 1
ATOM 713 O O . ILE A 1 98 ? 47.552 9.832 -54.872 1.00 77.81 98 ILE A O 1
ATOM 717 N N . ARG A 1 99 ? 49.148 8.257 -54.896 1.00 75.94 99 ARG A N 1
ATOM 718 C CA . ARG A 1 99 ? 50.200 9.148 -55.395 1.00 75.94 99 ARG A CA 1
ATOM 719 C C . ARG A 1 99 ? 50.078 9.249 -56.919 1.00 75.94 99 ARG A C 1
ATOM 721 O O . ARG A 1 99 ? 50.408 8.301 -57.627 1.00 75.94 99 ARG A O 1
ATOM 728 N N . GLY A 1 100 ? 49.580 10.391 -57.392 1.00 75.56 100 GLY A N 1
ATOM 729 C CA . GLY A 1 100 ? 49.580 10.770 -58.805 1.00 75.56 100 GLY A CA 1
ATOM 730 C C . GLY A 1 100 ? 51.003 10.987 -59.325 1.00 75.56 100 GLY A C 1
ATOM 731 O O . GLY A 1 100 ? 51.851 11.510 -58.601 1.00 75.56 100 GLY A O 1
ATOM 732 N N . ARG A 1 101 ? 51.228 10.501 -60.548 1.00 65.31 101 ARG A N 1
ATOM 733 C CA . ARG A 1 101 ? 52.468 10.538 -61.334 1.00 65.31 101 ARG A CA 1
ATOM 734 C C . ARG A 1 101 ? 52.770 11.938 -61.860 1.00 65.31 101 ARG A C 1
ATOM 736 O O . ARG A 1 101 ? 51.801 12.617 -62.259 1.00 65.31 101 ARG A O 1
#

Secondary structure (DSSP, 8-state):
-PPPPPPEEEEPPPEE-TTS-EEEEEEEEEE-TTS-EEEEEEEEEEEETTEEEEEE---HHHHHHHHHHHHHHHHHHHHHHHHHS-SS-------------